Protein AF-A0A8T4SVP7-F1 (afdb_monomer_lite)

Secondary structure (DSSP, 8-state):
-HHHHHHHHHHHHHHHHHHHHHHHHHHHS--SSHHHHHHHHHHHHHHHHHHHHHHHHHHHHHTT-

Radius of gyration: 14.59 Å; chains: 1; bounding box: 38×18×43 Å

pLDDT: mean 76.42, std 10.24, range [44.78, 91.56]

Sequence (65 aa):
MGIFIFLFILLMLAGLVFWIIMLVDCAKRNFKKSEDKLIWILIVVLLQVIGAVVYYFVVKRKDKR

Structure (mmCIF, N/CA/C/O backbone):
data_AF-A0A8T4SVP7-F1
#
_entry.id   AF-A0A8T4SVP7-F1
#
loop_
_atom_site.group_PDB
_atom_site.id
_atom_site.type_symbol
_atom_site.label_atom_id
_atom_site.label_alt_id
_atom_site.label_comp_id
_atom_site.label_asym_id
_atom_site.label_entity_id
_atom_site.label_seq_id
_atom_site.pdbx_PDB_ins_code
_atom_site.Cartn_x
_atom_site.Cartn_y
_atom_site.Cartn_z
_atom_site.occupancy
_atom_site.B_iso_or_equiv
_atom_site.auth_seq_id
_atom_site.auth_comp_id
_atom_site.auth_asym_id
_atom_site.auth_atom_id
_atom_site.pdbx_PDB_model_num
ATOM 1 N N . MET A 1 1 ? 13.850 -8.696 -26.054 1.00 72.25 1 MET A N 1
ATOM 2 C CA . MET A 1 1 ? 13.537 -9.353 -24.762 1.00 72.25 1 MET A CA 1
ATOM 3 C C . MET A 1 1 ? 13.817 -8.478 -23.533 1.00 72.25 1 MET A C 1
ATOM 5 O O . MET A 1 1 ? 12.913 -8.337 -22.725 1.00 72.25 1 MET A O 1
ATOM 9 N N . GLY A 1 2 ? 15.005 -7.871 -23.373 1.00 86.19 2 GLY A N 1
ATOM 10 C CA . GLY A 1 2 ? 15.405 -7.211 -22.109 1.00 86.19 2 GLY A CA 1
ATOM 11 C C . GLY A 1 2 ? 14.541 -6.031 -21.631 1.00 86.19 2 GLY A C 1
ATOM 12 O O . GLY A 1 2 ? 14.292 -5.903 -20.438 1.00 86.19 2 GLY A O 1
ATOM 13 N N . ILE A 1 3 ? 14.012 -5.213 -22.548 1.00 89.06 3 ILE A N 1
ATOM 14 C CA . ILE A 1 3 ? 13.163 -4.053 -22.211 1.00 89.06 3 ILE A CA 1
ATOM 15 C C . ILE A 1 3 ? 11.857 -4.458 -21.513 1.00 89.06 3 ILE A C 1
ATOM 17 O O . ILE A 1 3 ? 11.441 -3.796 -20.566 1.00 89.06 3 ILE A O 1
ATOM 21 N N . PHE A 1 4 ? 11.236 -5.568 -21.923 1.00 89.75 4 PHE A N 1
ATOM 22 C CA . PHE A 1 4 ? 10.008 -6.058 -21.290 1.00 89.75 4 PHE A CA 1
ATOM 23 C C . PHE A 1 4 ? 10.247 -6.494 -19.842 1.00 89.75 4 PHE A C 1
ATOM 25 O O . PHE A 1 4 ? 9.423 -6.218 -18.977 1.00 89.75 4 PHE A O 1
ATOM 32 N N . ILE A 1 5 ? 11.398 -7.114 -19.564 1.00 90.88 5 ILE A N 1
ATOM 33 C CA . ILE A 1 5 ? 11.785 -7.540 -18.211 1.00 90.88 5 ILE A CA 1
ATOM 34 C C . ILE A 1 5 ? 12.018 -6.317 -17.320 1.00 90.88 5 ILE A C 1
ATOM 36 O O . ILE A 1 5 ? 11.548 -6.280 -16.185 1.00 90.88 5 ILE A O 1
ATOM 40 N N . PHE A 1 6 ? 12.685 -5.291 -17.851 1.00 90.31 6 PHE A N 1
ATOM 41 C CA . PHE A 1 6 ? 12.936 -4.051 -17.122 1.00 90.31 6 PHE A CA 1
ATOM 42 C C . PHE A 1 6 ? 11.632 -3.322 -16.756 1.00 90.31 6 PHE A C 1
ATOM 44 O O . PHE A 1 6 ? 11.447 -2.920 -15.609 1.00 90.31 6 PHE A O 1
ATOM 51 N N . LEU A 1 7 ? 10.690 -3.228 -17.701 1.00 91.56 7 LEU A N 1
ATOM 52 C CA . LEU A 1 7 ? 9.346 -2.681 -17.470 1.00 91.56 7 LEU A CA 1
ATOM 53 C C . LEU A 1 7 ? 8.557 -3.479 -16.425 1.00 91.56 7 LEU A C 1
ATOM 55 O O . LEU A 1 7 ? 7.906 -2.889 -15.564 1.00 91.56 7 LEU A O 1
ATOM 59 N N . PHE A 1 8 ? 8.635 -4.809 -16.473 1.00 90.00 8 PHE A N 1
ATOM 60 C CA . PHE A 1 8 ? 7.932 -5.679 -15.532 1.00 90.00 8 PHE A CA 1
ATOM 61 C C . PHE A 1 8 ? 8.468 -5.539 -14.100 1.00 90.00 8 PHE A C 1
ATOM 63 O O . PHE A 1 8 ? 7.692 -5.447 -13.149 1.00 90.00 8 PHE A O 1
ATOM 70 N N . ILE A 1 9 ? 9.791 -5.442 -13.949 1.00 90.06 9 ILE A N 1
ATOM 71 C CA . ILE A 1 9 ? 10.454 -5.177 -12.664 1.00 90.06 9 ILE A CA 1
ATOM 72 C C . ILE A 1 9 ? 10.035 -3.814 -12.113 1.00 90.06 9 ILE A C 1
ATOM 74 O O . ILE A 1 9 ? 9.680 -3.712 -10.939 1.00 90.06 9 ILE A O 1
ATOM 78 N N . LEU A 1 10 ? 10.017 -2.780 -12.958 1.00 90.81 10 LEU A N 1
ATOM 79 C CA . LEU A 1 10 ? 9.610 -1.437 -12.551 1.00 90.81 10 LEU A CA 1
ATOM 80 C C . LEU A 1 10 ? 8.149 -1.409 -12.071 1.00 90.81 10 LEU A C 1
ATOM 82 O O . LEU A 1 10 ? 7.842 -0.774 -11.063 1.00 90.81 10 LEU A O 1
ATOM 86 N N . LEU A 1 11 ? 7.264 -2.148 -12.748 1.00 88.06 11 LEU A N 1
ATOM 87 C CA . LEU A 1 11 ? 5.860 -2.294 -12.363 1.00 88.06 11 LEU A CA 1
ATOM 88 C C . LEU A 1 11 ? 5.704 -3.033 -11.023 1.00 88.06 11 LEU A C 1
ATOM 90 O O . LEU A 1 11 ? 4.916 -2.610 -10.177 1.00 88.06 11 LEU A O 1
ATOM 94 N N . MET A 1 12 ? 6.481 -4.097 -10.797 1.00 85.62 12 MET A N 1
ATOM 95 C CA . MET A 1 12 ? 6.510 -4.811 -9.514 1.00 85.62 12 MET A 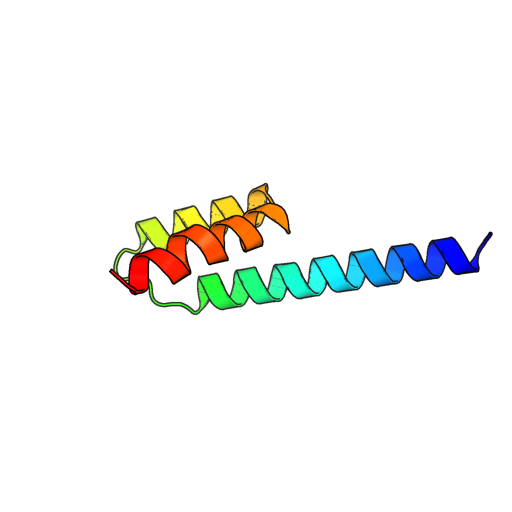CA 1
ATOM 96 C C . MET A 1 12 ? 7.009 -3.924 -8.370 1.00 85.62 12 MET A C 1
ATOM 98 O O . MET A 1 12 ? 6.402 -3.906 -7.299 1.00 85.62 12 MET A O 1
ATOM 102 N N . LEU A 1 13 ? 8.080 -3.160 -8.597 1.00 88.00 13 LEU A N 1
ATOM 103 C CA . LEU A 1 13 ? 8.612 -2.197 -7.631 1.00 88.00 13 LEU A CA 1
ATOM 104 C C . LEU A 1 13 ? 7.585 -1.111 -7.306 1.00 88.00 13 LEU A C 1
ATOM 106 O O . LEU A 1 13 ? 7.354 -0.826 -6.134 1.00 88.00 13 LEU A O 1
ATOM 110 N N . ALA A 1 14 ? 6.914 -0.557 -8.317 1.00 85.88 14 ALA A N 1
ATOM 111 C CA . ALA A 1 14 ? 5.839 0.407 -8.109 1.00 85.88 14 ALA A CA 1
ATOM 112 C C . ALA A 1 14 ? 4.673 -0.198 -7.306 1.00 85.88 14 ALA A C 1
ATOM 114 O O . ALA A 1 14 ? 4.163 0.448 -6.391 1.00 85.88 14 ALA A O 1
ATOM 115 N N . GLY A 1 15 ? 4.295 -1.451 -7.585 1.00 81.19 15 GLY A N 1
ATOM 116 C CA . GLY A 1 15 ? 3.280 -2.186 -6.823 1.00 81.19 15 GLY A CA 1
ATOM 117 C C . GLY A 1 15 ? 3.671 -2.412 -5.359 1.00 81.19 15 GLY A C 1
ATOM 118 O O . GLY A 1 15 ? 2.847 -2.212 -4.468 1.00 81.19 15 GLY A O 1
ATOM 119 N N . LEU A 1 16 ? 4.935 -2.754 -5.095 1.00 83.06 16 LEU A N 1
ATOM 120 C CA . LEU A 1 16 ? 5.482 -2.909 -3.742 1.00 83.06 16 LEU A CA 1
ATOM 121 C C . LEU A 1 16 ? 5.514 -1.585 -2.974 1.00 83.06 16 LEU A C 1
ATOM 123 O O . LEU A 1 16 ? 5.095 -1.536 -1.820 1.00 83.06 16 LEU A O 1
ATOM 127 N N . VAL A 1 17 ? 5.967 -0.502 -3.610 1.00 84.75 17 VAL A N 1
ATOM 128 C CA . VAL A 1 17 ? 5.981 0.835 -2.996 1.00 84.75 17 VAL A CA 1
ATOM 129 C C . VAL A 1 17 ? 4.557 1.287 -2.678 1.00 84.75 17 VAL A C 1
ATOM 131 O O . VAL A 1 17 ? 4.282 1.722 -1.560 1.00 84.75 17 VAL A O 1
ATOM 134 N N . PHE A 1 18 ? 3.628 1.123 -3.622 1.00 79.69 18 PHE A N 1
ATOM 135 C CA . PHE A 1 18 ? 2.217 1.446 -3.416 1.00 79.69 18 PHE A CA 1
ATOM 136 C C . PHE A 1 18 ? 1.597 0.631 -2.273 1.00 79.69 18 PHE A C 1
ATOM 138 O O . PHE A 1 18 ? 0.837 1.157 -1.456 1.00 79.69 18 PHE A O 1
ATOM 145 N N . TRP A 1 19 ? 1.966 -0.644 -2.171 1.00 79.06 19 TRP A N 1
ATOM 146 C CA . TRP A 1 19 ? 1.534 -1.514 -1.089 1.00 79.06 19 TRP A CA 1
ATOM 147 C C . TRP A 1 19 ? 2.049 -1.063 0.286 1.00 79.06 19 TRP A C 1
ATOM 149 O O . TRP A 1 19 ? 1.265 -0.980 1.234 1.00 79.06 1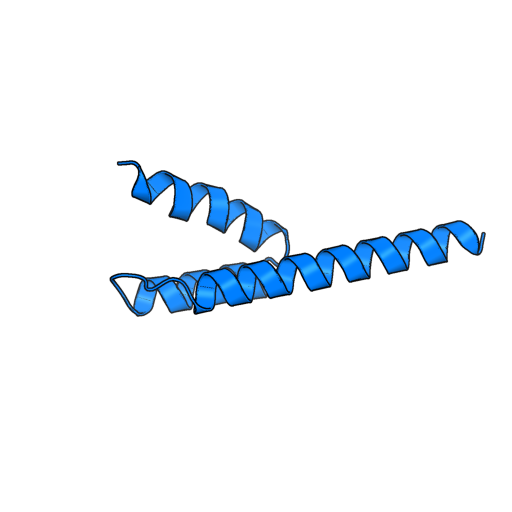9 TRP A O 1
ATOM 159 N N . ILE A 1 20 ? 3.330 -0.691 0.390 1.00 81.25 20 ILE A N 1
ATOM 160 C CA . ILE A 1 20 ? 3.911 -0.157 1.633 1.00 81.25 20 ILE A CA 1
ATOM 161 C C . ILE A 1 20 ? 3.212 1.144 2.043 1.00 81.25 20 ILE A C 1
ATOM 163 O O . ILE A 1 20 ? 2.903 1.320 3.219 1.00 81.25 20 ILE A O 1
ATOM 167 N N . ILE A 1 21 ? 2.906 2.037 1.096 1.00 81.81 21 ILE A N 1
ATOM 168 C CA . ILE A 1 21 ? 2.180 3.284 1.388 1.00 81.81 21 ILE A CA 1
ATOM 169 C C . ILE A 1 21 ? 0.804 2.984 1.999 1.00 81.81 21 ILE A C 1
ATOM 171 O O . ILE A 1 21 ? 0.438 3.602 2.997 1.00 81.81 21 ILE A O 1
ATOM 175 N N . MET A 1 22 ? 0.068 2.003 1.465 1.00 75.62 22 MET A N 1
ATOM 176 C CA . MET A 1 22 ? -1.221 1.580 2.033 1.00 75.62 22 MET A CA 1
ATOM 177 C C . MET A 1 22 ? -1.079 0.959 3.425 1.00 75.62 22 MET A C 1
ATOM 179 O O . MET A 1 22 ? -1.918 1.201 4.294 1.00 75.62 22 MET A O 1
ATOM 183 N N . LEU A 1 23 ? -0.005 0.206 3.669 1.00 78.88 23 LEU A N 1
ATOM 184 C CA . LEU A 1 23 ? 0.303 -0.325 4.995 1.00 78.88 23 LEU A CA 1
ATOM 185 C C . LEU A 1 23 ? 0.565 0.805 6.004 1.00 78.88 23 LEU A C 1
ATOM 187 O O . LEU A 1 23 ? 0.042 0.780 7.118 1.00 78.88 23 LEU A O 1
ATOM 191 N N . VAL A 1 24 ? 1.338 1.817 5.599 1.00 80.25 24 VAL A N 1
ATOM 192 C CA . VAL A 1 24 ? 1.641 2.999 6.418 1.00 80.25 24 VAL A CA 1
ATOM 193 C C . VAL A 1 24 ? 0.379 3.812 6.686 1.00 80.25 24 VAL A C 1
ATOM 195 O O . VAL A 1 24 ? 0.163 4.211 7.827 1.00 80.25 24 VAL A O 1
ATOM 198 N N . ASP A 1 25 ? -0.476 4.022 5.684 1.00 78.94 25 ASP A N 1
ATOM 199 C CA . ASP A 1 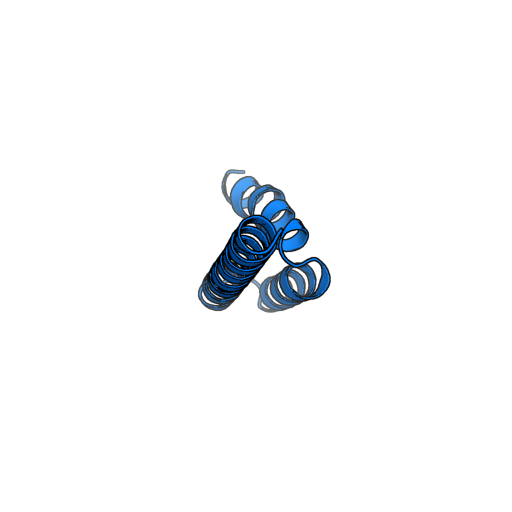25 ? -1.757 4.721 5.843 1.00 78.94 25 ASP A CA 1
ATOM 200 C C . ASP A 1 25 ? -2.663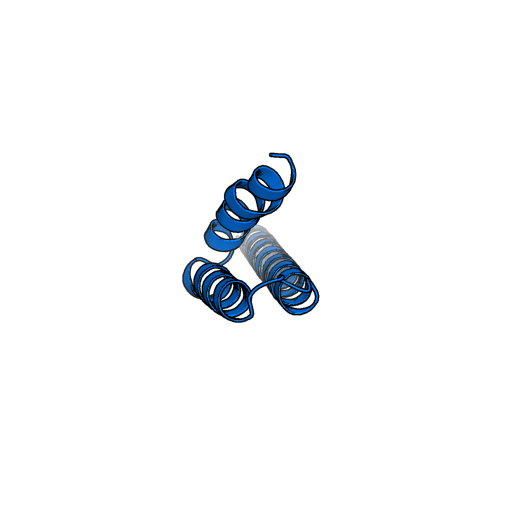 3.990 6.843 1.00 78.94 25 ASP A C 1
ATOM 202 O O . ASP A 1 25 ? -3.185 4.587 7.785 1.00 78.94 25 ASP A O 1
ATOM 206 N N . CYS A 1 26 ? -2.739 2.662 6.727 1.00 76.00 26 CYS A N 1
ATOM 207 C CA . CYS A 1 26 ? -3.446 1.809 7.673 1.00 76.00 26 CYS A CA 1
ATOM 208 C C . CYS A 1 26 ? -2.833 1.866 9.086 1.00 76.00 26 CYS A C 1
ATOM 210 O O . CYS A 1 26 ? -3.549 1.894 10.083 1.00 76.00 26 CYS A O 1
ATOM 212 N N . ALA A 1 27 ? -1.507 1.939 9.213 1.00 73.12 27 ALA A N 1
ATOM 213 C CA . ALA A 1 27 ? -0.843 2.062 10.509 1.00 73.12 27 ALA A CA 1
ATOM 214 C C . ALA A 1 27 ? -1.012 3.458 11.142 1.00 73.12 27 ALA A C 1
ATOM 216 O O . ALA A 1 27 ? -1.090 3.568 12.371 1.00 73.12 27 ALA A O 1
ATOM 217 N N . LYS A 1 28 ? -1.079 4.516 10.326 1.00 74.50 28 LYS A N 1
ATOM 218 C CA . LYS A 1 28 ? -1.296 5.902 10.770 1.00 74.50 28 LYS A CA 1
ATOM 219 C C . LYS A 1 28 ? -2.755 6.188 11.102 1.00 74.50 28 LYS A C 1
ATOM 221 O O . LYS A 1 28 ? -3.020 7.028 11.963 1.00 74.50 28 LYS A O 1
ATOM 226 N N . ARG A 1 29 ? -3.703 5.515 10.444 1.00 72.12 29 ARG A N 1
ATOM 227 C CA . ARG A 1 29 ? -5.126 5.710 10.710 1.00 72.12 29 ARG A CA 1
ATOM 228 C C . ARG A 1 29 ? -5.451 5.237 12.124 1.00 72.12 29 ARG A C 1
ATOM 230 O O . ARG A 1 29 ? -5.173 4.104 12.517 1.00 72.12 29 ARG A O 1
ATOM 237 N N . ASN A 1 30 ? -6.025 6.140 12.908 1.00 62.66 30 ASN A N 1
ATOM 238 C CA . ASN A 1 30 ? -6.426 5.848 14.273 1.00 62.66 30 ASN A CA 1
ATOM 239 C C . ASN A 1 30 ? -7.798 5.161 14.235 1.00 62.66 30 ASN A C 1
ATOM 241 O O . ASN A 1 30 ? -8.839 5.814 14.156 1.00 62.66 30 ASN A O 1
ATOM 245 N N . PHE A 1 31 ? -7.796 3.829 14.176 1.00 68.00 31 PHE A N 1
ATOM 246 C CA . PHE A 1 31 ? -9.025 3.053 14.303 1.00 68.00 31 PHE A CA 1
ATOM 247 C C . PHE A 1 31 ? -9.549 3.194 15.728 1.00 68.00 31 PHE A C 1
ATOM 249 O O . PHE A 1 31 ? -8.801 2.998 16.681 1.00 68.00 31 PHE A O 1
ATOM 256 N N . LYS A 1 32 ? -10.848 3.482 15.880 1.00 66.44 32 LYS A N 1
ATOM 257 C CA . LYS A 1 32 ? -11.507 3.563 17.197 1.00 66.44 32 LYS A CA 1
ATOM 258 C C . LYS A 1 32 ? -11.330 2.288 18.035 1.00 66.44 32 LYS A C 1
ATOM 260 O O . LYS A 1 32 ? -11.412 2.354 19.255 1.00 66.44 32 LYS A O 1
ATOM 265 N N . LYS A 1 33 ? -11.105 1.140 17.386 1.00 71.88 33 LYS A N 1
ATOM 266 C CA . LYS A 1 33 ? -10.760 -0.131 18.022 1.00 71.88 33 LYS A CA 1
ATOM 267 C C . LYS A 1 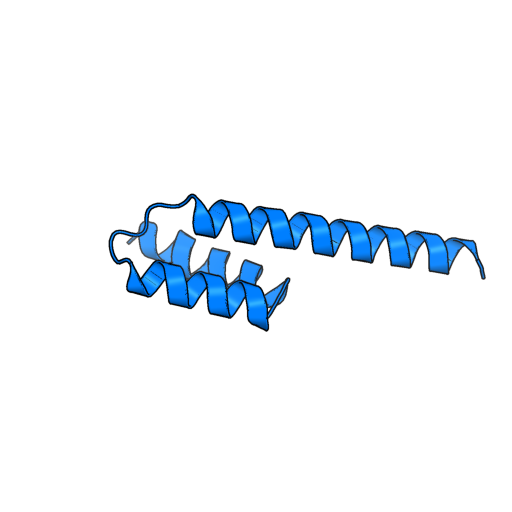33 ? -9.375 -0.582 17.569 1.00 71.88 33 LYS A C 1
ATOM 269 O O . LYS A 1 33 ? -9.123 -0.713 16.372 1.00 71.88 33 LYS A O 1
ATOM 274 N N . SER A 1 34 ? -8.502 -0.880 18.527 1.00 68.38 34 SER A N 1
ATOM 275 C CA . SER A 1 34 ? -7.154 -1.410 18.274 1.00 68.38 34 SER A CA 1
ATOM 276 C C . SER A 1 34 ? -7.170 -2.753 17.529 1.00 68.38 34 SER A C 1
ATOM 278 O O . SER A 1 34 ? -6.260 -3.034 16.753 1.00 68.38 34 SER A O 1
ATOM 280 N N . GLU A 1 35 ? -8.220 -3.557 17.716 1.00 74.38 35 GLU A N 1
ATOM 281 C CA . GLU A 1 35 ? -8.416 -4.841 17.027 1.00 74.38 35 GLU A CA 1
ATOM 282 C C . GLU A 1 35 ? -8.629 -4.665 15.517 1.00 74.38 35 GLU A C 1
ATOM 284 O O . GLU A 1 35 ? -8.004 -5.362 14.719 1.00 74.38 35 GLU A O 1
ATOM 289 N N . ASP A 1 36 ? -9.425 -3.670 15.111 1.00 75.50 36 ASP A N 1
ATOM 290 C CA . ASP A 1 36 ? -9.688 -3.383 13.696 1.00 75.50 36 ASP A CA 1
ATOM 291 C C . ASP A 1 36 ? -8.394 -2.995 12.963 1.00 75.50 36 ASP A C 1
ATOM 293 O O . ASP A 1 36 ? -8.179 -3.385 11.815 1.00 75.50 36 ASP A O 1
ATOM 297 N N . LYS A 1 37 ? -7.491 -2.281 13.646 1.00 76.31 37 LYS A N 1
ATOM 298 C CA . LYS A 1 37 ? -6.178 -1.907 13.105 1.00 76.31 37 LYS A CA 1
ATOM 299 C C . LYS A 1 37 ? -5.323 -3.131 12.777 1.00 76.31 37 LYS A C 1
ATOM 301 O O . LYS A 1 37 ? -4.729 -3.192 11.701 1.00 76.31 37 LYS A O 1
ATOM 306 N N . LEU A 1 38 ? -5.257 -4.092 13.702 1.00 80.88 38 LEU A N 1
ATOM 307 C CA . LEU A 1 38 ? -4.471 -5.317 13.538 1.00 80.88 38 LEU A CA 1
ATOM 308 C C . LEU A 1 38 ? -5.030 -6.196 12.418 1.00 80.88 38 LEU A C 1
ATOM 310 O O . LEU A 1 38 ? -4.264 -6.669 11.582 1.00 80.88 38 LEU A O 1
ATOM 314 N N . ILE A 1 39 ? -6.355 -6.353 12.356 1.00 82.12 39 ILE A N 1
ATOM 315 C CA . ILE A 1 39 ? -7.034 -7.126 11.305 1.00 82.12 39 ILE A CA 1
ATOM 316 C C . ILE A 1 39 ? -6.738 -6.532 9.925 1.00 82.12 39 ILE A C 1
ATOM 318 O O . ILE A 1 39 ? -6.407 -7.265 8.993 1.00 82.12 39 ILE A O 1
ATOM 322 N N . TRP A 1 40 ? -6.791 -5.205 9.791 1.00 79.88 40 TRP A N 1
ATOM 323 C CA . TRP A 1 40 ? -6.508 -4.550 8.517 1.00 79.88 40 TRP A CA 1
ATOM 324 C C . TRP A 1 40 ? -5.054 -4.631 8.089 1.00 79.88 40 TRP A C 1
ATOM 326 O O . TRP A 1 40 ? -4.789 -4.896 6.917 1.00 79.88 40 TRP A O 1
ATOM 336 N N . ILE A 1 41 ? -4.122 -4.476 9.028 1.00 81.19 41 ILE A N 1
ATOM 337 C CA . ILE A 1 41 ? -2.705 -4.725 8.761 1.00 81.19 41 ILE A CA 1
ATOM 338 C C . ILE A 1 41 ? -2.509 -6.168 8.291 1.00 81.19 41 ILE A C 1
ATOM 340 O O . ILE A 1 41 ? -1.854 -6.375 7.278 1.00 81.19 41 ILE A O 1
ATOM 344 N N . LEU A 1 42 ? -3.122 -7.157 8.948 1.00 82.62 42 LEU A N 1
ATOM 345 C CA . LEU A 1 42 ? -2.969 -8.566 8.583 1.00 82.62 42 LEU A CA 1
ATOM 346 C C . LEU A 1 42 ? -3.532 -8.875 7.184 1.00 82.62 42 LEU A C 1
ATOM 348 O O . LEU A 1 42 ? -2.887 -9.572 6.405 1.00 82.62 42 LEU A O 1
ATOM 352 N N . ILE A 1 43 ? -4.689 -8.304 6.831 1.00 82.50 43 ILE A N 1
ATOM 353 C CA . ILE A 1 43 ? -5.300 -8.428 5.495 1.00 82.50 43 ILE A CA 1
ATOM 354 C C . ILE A 1 43 ? -4.418 -7.776 4.427 1.00 82.50 43 ILE A C 1
ATOM 356 O O . ILE A 1 43 ? -4.163 -8.383 3.388 1.00 82.50 43 ILE A O 1
ATOM 360 N N . VAL A 1 44 ? -3.936 -6.553 4.668 1.00 81.56 44 VAL A N 1
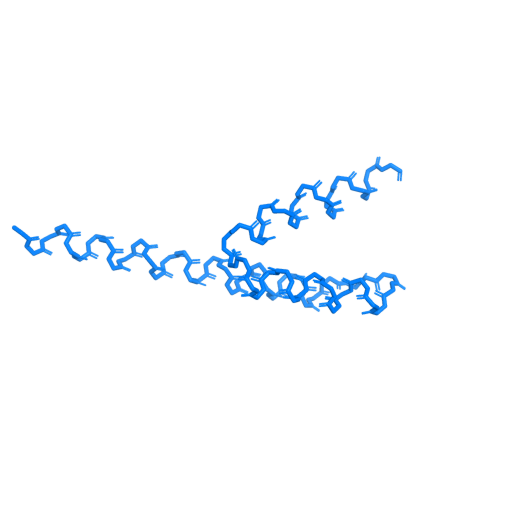ATOM 361 C CA . VAL A 1 44 ? -3.057 -5.848 3.723 1.00 81.56 44 VAL A CA 1
ATOM 362 C C . VAL A 1 44 ? -1.731 -6.595 3.581 1.00 81.56 44 VAL A C 1
ATOM 364 O O . VAL A 1 44 ? -1.256 -6.735 2.457 1.00 81.56 44 VAL A O 1
ATOM 367 N N . VAL A 1 45 ? -1.176 -7.145 4.668 1.00 80.88 45 VAL A N 1
ATOM 368 C CA . VAL A 1 45 ? 0.060 -7.945 4.646 1.00 80.88 45 VAL A CA 1
ATOM 369 C C . VAL A 1 45 ? -0.112 -9.239 3.842 1.00 80.88 45 VAL A C 1
ATOM 371 O O . VAL A 1 45 ? 0.707 -9.537 2.976 1.00 80.88 45 VAL A O 1
ATOM 374 N N . LEU A 1 46 ? -1.178 -10.000 4.103 1.00 76.62 46 LEU A N 1
ATOM 375 C CA . LEU A 1 46 ? -1.387 -11.318 3.492 1.00 76.62 46 LEU A CA 1
ATOM 376 C C . LEU A 1 46 ? -1.874 -11.252 2.042 1.00 76.62 46 LEU A C 1
ATOM 378 O O . LEU A 1 46 ? -1.506 -12.105 1.240 1.00 76.62 46 LEU A O 1
ATOM 382 N N . LEU A 1 47 ? -2.703 -10.264 1.693 1.00 80.25 47 LEU A N 1
ATOM 383 C CA . LEU A 1 47 ? -3.303 -10.159 0.358 1.00 80.25 47 LEU A CA 1
ATOM 384 C C . LEU A 1 47 ? -2.609 -9.134 -0.551 1.00 80.25 47 LEU A C 1
ATOM 386 O O . LEU A 1 47 ? -3.062 -8.897 -1.671 1.00 80.25 47 LEU A O 1
ATOM 390 N N . GLN A 1 48 ? -1.530 -8.503 -0.090 1.00 76.75 48 GLN A N 1
ATOM 391 C CA . GLN A 1 48 ? -0.824 -7.436 -0.795 1.00 76.75 48 GLN A CA 1
ATOM 392 C C . GLN A 1 48 ? -1.760 -6.399 -1.457 1.00 76.75 48 GLN A C 1
ATOM 394 O O . GLN A 1 48 ? -2.558 -5.729 -0.794 1.00 76.75 48 GLN A O 1
ATOM 399 N N . VAL A 1 49 ? -1.692 -6.291 -2.788 1.00 69.31 49 VAL A N 1
ATOM 400 C CA . VAL A 1 49 ? -2.491 -5.387 -3.625 1.00 69.31 49 VAL A CA 1
ATOM 401 C C . VAL A 1 49 ? -3.988 -5.655 -3.453 1.00 69.31 49 VAL A C 1
ATOM 403 O O . VAL A 1 49 ? -4.778 -4.717 -3.357 1.00 69.31 49 VAL A O 1
ATOM 406 N N . ILE A 1 50 ? -4.386 -6.925 -3.341 1.00 73.62 50 ILE A N 1
ATOM 407 C CA . ILE A 1 50 ? -5.784 -7.323 -3.132 1.00 73.62 50 ILE A CA 1
ATOM 408 C C . ILE A 1 50 ? -6.259 -6.850 -1.749 1.00 73.62 50 ILE A C 1
ATOM 410 O O . ILE A 1 50 ? -7.373 -6.344 -1.614 1.00 73.62 50 ILE A O 1
ATOM 414 N N . GLY A 1 51 ? -5.391 -6.919 -0.737 1.00 73.12 51 GLY A N 1
ATOM 415 C CA . GLY A 1 51 ? -5.683 -6.434 0.613 1.00 73.12 51 GLY A CA 1
ATOM 416 C C . GLY A 1 51 ? -5.955 -4.928 0.654 1.00 73.12 51 GLY A C 1
ATOM 417 O O . GLY A 1 51 ? -6.884 -4.490 1.332 1.00 73.12 51 GLY A O 1
ATOM 418 N N . ALA A 1 52 ? -5.222 -4.140 -0.139 1.00 68.94 52 ALA A N 1
ATOM 419 C CA . ALA A 1 52 ? -5.449 -2.698 -0.276 1.00 68.94 52 ALA A CA 1
ATOM 420 C C . ALA A 1 52 ? -6.795 -2.363 -0.951 1.00 68.94 52 ALA A C 1
ATOM 422 O O . ALA A 1 52 ? -7.491 -1.435 -0.529 1.00 68.94 52 ALA A O 1
ATOM 423 N N . VAL A 1 53 ? -7.204 -3.133 -1.966 1.00 75.44 53 VAL A N 1
ATOM 424 C CA . VAL A 1 53 ? -8.515 -2.963 -2.623 1.00 75.44 53 VAL A CA 1
ATOM 425 C C . VAL A 1 53 ? -9.652 -3.263 -1.646 1.00 75.44 53 VAL A C 1
ATOM 427 O O . VAL A 1 53 ? -10.605 -2.486 -1.540 1.00 75.44 53 VAL A O 1
ATOM 430 N N . VAL A 1 54 ? -9.530 -4.350 -0.879 1.00 76.31 54 VAL A N 1
ATOM 431 C CA . VAL A 1 54 ? -10.505 -4.722 0.156 1.00 76.31 54 VAL A CA 1
ATOM 432 C C . VAL A 1 54 ? -10.550 -3.662 1.266 1.00 76.31 54 VAL A C 1
ATOM 434 O O . VAL A 1 54 ? -11.644 -3.262 1.667 1.00 76.31 54 VAL A O 1
ATOM 437 N N . TYR A 1 55 ? -9.398 -3.119 1.688 1.00 72.38 55 TYR A N 1
ATOM 438 C CA . TYR A 1 55 ? -9.299 -1.993 2.636 1.00 72.38 55 TYR A CA 1
ATOM 439 C C . TYR A 1 55 ? -10.086 -0.782 2.187 1.00 72.38 55 TYR A C 1
ATOM 441 O O . TYR A 1 55 ? -10.929 -0.257 2.926 1.00 72.38 55 TYR A O 1
ATOM 449 N N . TYR A 1 56 ? -9.870 -0.376 0.944 1.00 69.75 56 TYR A N 1
ATOM 450 C CA . TYR A 1 56 ? -10.589 0.745 0.377 1.00 69.75 56 TYR A CA 1
ATOM 451 C C . TYR A 1 56 ? -12.104 0.496 0.365 1.00 69.75 56 TYR A C 1
ATOM 453 O O . TYR A 1 56 ? -12.882 1.365 0.757 1.00 69.75 56 TYR A O 1
ATOM 461 N N . PHE A 1 57 ? -12.540 -0.700 -0.032 1.00 73.56 57 PHE A N 1
ATOM 462 C CA . PHE A 1 57 ? -13.964 -1.008 -0.165 1.00 73.56 57 PHE A CA 1
ATOM 463 C C . PHE A 1 57 ? -14.697 -1.204 1.161 1.00 73.56 57 PHE A C 1
ATOM 465 O O . PHE A 1 57 ? -15.870 -0.852 1.262 1.00 73.56 57 PHE A O 1
ATOM 472 N N . VAL A 1 58 ? -14.041 -1.772 2.169 1.00 70.31 58 VAL A N 1
ATOM 473 C CA . VAL A 1 58 ? -14.691 -2.099 3.440 1.00 70.31 58 VAL A CA 1
ATOM 474 C C . VAL A 1 58 ? -14.494 -0.977 4.451 1.00 70.31 58 VAL A C 1
ATOM 476 O O . VAL A 1 58 ? -15.481 -0.539 5.034 1.00 70.31 58 VAL A O 1
ATOM 479 N N . VAL A 1 59 ? -13.279 -0.442 4.636 1.00 68.44 59 VAL A N 1
ATOM 480 C CA . VAL A 1 59 ? -13.034 0.613 5.644 1.00 68.44 59 VAL A CA 1
ATOM 481 C C . VAL A 1 59 ? -13.567 1.954 5.195 1.00 68.44 59 VAL A C 1
ATOM 483 O O . VAL A 1 59 ? -14.297 2.615 5.932 1.00 68.44 59 VAL A O 1
ATOM 486 N N . LYS A 1 60 ? -13.205 2.385 3.983 1.00 62.44 60 LYS A N 1
ATOM 487 C CA . LYS A 1 60 ? -13.575 3.722 3.504 1.00 62.44 60 LYS A CA 1
ATOM 488 C C . LYS A 1 60 ? -15.077 3.844 3.250 1.00 62.44 60 LYS A C 1
ATOM 490 O O . LYS A 1 60 ? -15.624 4.937 3.327 1.00 62.44 60 LYS A O 1
ATOM 495 N N . ARG A 1 61 ? -15.751 2.725 2.971 1.00 56.81 61 ARG A N 1
ATOM 496 C CA . ARG A 1 61 ? -17.195 2.690 2.723 1.00 56.81 61 ARG A CA 1
ATOM 497 C C . ARG A 1 61 ? -18.022 2.517 4.005 1.00 56.81 61 ARG A C 1
ATOM 499 O O . ARG A 1 61 ? -19.151 2.996 4.026 1.00 56.81 61 ARG A O 1
ATOM 506 N N . LYS A 1 62 ? -17.484 1.892 5.067 1.00 55.06 62 LYS A N 1
ATOM 507 C CA . LYS A 1 62 ? -18.143 1.838 6.392 1.00 55.06 62 LYS A CA 1
ATOM 508 C C . LYS A 1 62 ? -18.196 3.203 7.075 1.00 55.06 62 LYS A C 1
ATOM 510 O O . LYS A 1 62 ? -19.169 3.484 7.748 1.00 55.06 62 LYS A O 1
ATOM 515 N N . ASP A 1 63 ? -17.179 4.037 6.871 1.00 53.88 63 ASP A N 1
ATOM 516 C CA . ASP A 1 63 ? -17.070 5.378 7.470 1.00 53.88 63 ASP A CA 1
ATOM 517 C C . ASP A 1 63 ? -18.142 6.367 6.964 1.00 53.88 63 ASP A C 1
ATOM 519 O O . ASP A 1 63 ? -18.404 7.384 7.593 1.00 53.88 63 ASP A O 1
ATOM 523 N N . LYS A 1 64 ? -18.791 6.057 5.832 1.00 45.81 64 LYS A N 1
ATOM 524 C CA . LYS A 1 64 ? -19.873 6.860 5.243 1.00 45.81 64 LYS A CA 1
ATOM 525 C C . LYS A 1 64 ? -21.286 6.462 5.698 1.00 45.81 64 LYS A C 1
ATOM 527 O O . LYS A 1 64 ? -22.236 7.041 5.172 1.00 45.81 64 LYS A O 1
ATOM 532 N N . ARG A 1 65 ? -21.446 5.477 6.587 1.00 44.78 65 ARG A N 1
ATOM 533 C CA . ARG A 1 65 ? -22.759 5.049 7.091 1.00 44.78 65 ARG A CA 1
ATOM 534 C C . ARG A 1 65 ? -22.925 5.315 8.577 1.00 44.78 65 ARG A C 1
ATOM 536 O O . ARG A 1 65 ? -21.937 5.121 9.314 1.00 44.78 65 ARG A O 1
#

Foldseek 3Di:
DVVVVVVVVVVVVVLQVVLVVLLVVLVPDDDPDPVVSVVLNVLSVVVPVVSSVVCCVPVVVVVVD